Protein AF-A0A2E3ADR4-F1 (afdb_monomer)

Foldseek 3Di:
DDDDDDDDPDPPPDDPVNVVVVVVVVVVVVVVVVVVVVVVVVVVVVVVVVVVVVVVVVVVVVVVVVVVVVVVVVVVVLVVVPVVDDPVVSCCVVVVVPPPPVDDDDDDDDDDDDDDPPLVVCVVPDDPVVNVVVVVVVVVVVVVVCVVVVHDDDDDDD

Mean predicted aligned error: 15.78 Å

pLDDT: mean 83.33, std 11.31, range [48.81, 97.0]

Solvent-accessible surface area (backbone atoms only — not comparable to full-atom values): 9905 Å² total; per-residue (Å²): 137,86,84,89,86,87,85,76,98,59,85,88,76,75,52,76,64,54,54,52,51,51,52,52,50,52,51,53,49,51,52,52,52,50,49,54,51,50,53,53,52,51,55,51,49,51,55,52,50,54,49,52,51,52,52,51,51,53,50,49,55,53,48,54,52,51,52,51,53,51,49,52,52,50,50,58,49,49,60,57,47,55,78,78,42,58,71,72,57,49,55,38,62,76,70,67,74,61,76,76,74,87,67,93,73,94,72,97,78,89,85,86,86,86,82,69,88,62,47,72,64,48,67,76,71,44,58,70,68,59,48,50,51,52,49,51,52,52,53,50,55,54,47,54,54,38,48,73,74,73,48,81,86,89,77,90,85,133

Structure (mmCIF, N/CA/C/O backbone):
data_AF-A0A2E3ADR4-F1
#
_entry.id   AF-A0A2E3ADR4-F1
#
loop_
_atom_site.group_PDB
_atom_site.id
_atom_site.type_symbol
_atom_site.label_atom_id
_atom_site.label_alt_id
_atom_site.label_comp_id
_atom_site.label_asym_id
_atom_site.label_entity_id
_atom_site.label_seq_id
_atom_site.pdbx_PDB_ins_code
_atom_site.Cartn_x
_atom_site.Cartn_y
_atom_site.Cartn_z
_atom_site.occupancy
_atom_site.B_iso_or_equiv
_atom_site.auth_seq_id
_atom_site.auth_comp_id
_atom_site.auth_asym_id
_atom_site.auth_atom_id
_atom_site.pdbx_PDB_model_num
ATOM 1 N N . MET A 1 1 ? 25.719 8.303 -46.647 1.00 51.88 1 MET A N 1
ATOM 2 C CA . MET A 1 1 ? 26.134 7.795 -47.969 1.00 51.88 1 MET A CA 1
ATOM 3 C C . MET A 1 1 ? 27.648 7.757 -47.989 1.00 51.88 1 MET A C 1
ATOM 5 O O . MET A 1 1 ? 28.247 8.765 -47.639 1.00 51.88 1 MET A O 1
ATOM 9 N N . GLY A 1 2 ? 28.244 6.603 -48.284 1.00 65.06 2 GLY A N 1
ATOM 10 C CA . GLY A 1 2 ? 29.689 6.485 -48.495 1.00 65.06 2 GLY A CA 1
ATOM 11 C C . GLY A 1 2 ? 29.992 6.605 -49.985 1.00 65.06 2 GLY A C 1
ATOM 12 O O . GLY A 1 2 ? 29.235 6.074 -50.794 1.00 65.06 2 GLY A O 1
ATOM 13 N N . VAL A 1 3 ? 31.055 7.320 -50.341 1.00 71.69 3 VAL A N 1
ATOM 14 C CA . VAL A 1 3 ? 31.546 7.416 -51.722 1.00 71.69 3 VAL A CA 1
ATOM 15 C C . VAL A 1 3 ? 32.774 6.521 -51.829 1.00 71.69 3 VAL A C 1
ATOM 17 O O . VAL A 1 3 ? 33.668 6.61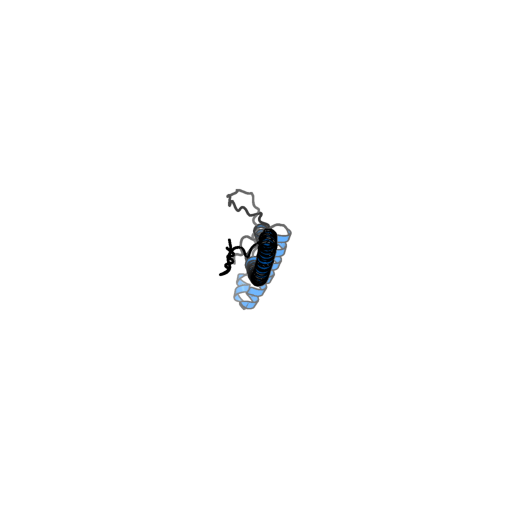2 -50.990 1.00 71.69 3 VAL A O 1
ATOM 20 N N . PHE A 1 4 ? 32.806 5.647 -52.833 1.00 71.31 4 PHE A N 1
ATOM 21 C CA . PHE A 1 4 ? 33.967 4.819 -53.146 1.00 71.31 4 PHE A CA 1
ATOM 22 C C . PHE A 1 4 ? 34.588 5.345 -54.442 1.00 71.31 4 PHE A C 1
ATOM 24 O O . PHE A 1 4 ? 33.929 5.318 -55.481 1.00 71.31 4 PHE A O 1
ATOM 31 N N . SER A 1 5 ? 35.811 5.876 -54.362 1.00 74.31 5 SER A N 1
ATOM 32 C CA . SER A 1 5 ? 36.572 6.365 -55.520 1.00 74.31 5 SER A CA 1
ATOM 33 C C . SER A 1 5 ? 37.678 5.371 -55.855 1.00 74.31 5 SER A C 1
ATOM 35 O O . SER A 1 5 ? 38.359 4.886 -54.952 1.00 74.31 5 SER A O 1
ATOM 37 N N . VAL A 1 6 ? 37.850 5.071 -57.142 1.00 77.94 6 VAL A N 1
ATOM 38 C CA . VAL A 1 6 ? 38.932 4.224 -57.656 1.00 77.94 6 VAL A CA 1
ATOM 39 C C . VAL A 1 6 ? 39.667 5.020 -58.725 1.00 77.94 6 VAL A C 1
ATOM 41 O O . VAL A 1 6 ? 39.049 5.492 -59.676 1.00 77.94 6 VAL A O 1
ATOM 44 N N . GLU A 1 7 ? 40.979 5.170 -58.568 1.00 79.94 7 GLU A N 1
ATOM 45 C CA . GLU A 1 7 ? 41.833 5.956 -59.462 1.00 79.94 7 GLU A CA 1
ATOM 46 C C . GLU A 1 7 ? 42.970 5.087 -60.014 1.00 79.94 7 GLU A C 1
ATOM 48 O O . GLU A 1 7 ? 43.419 4.140 -59.365 1.00 79.94 7 GLU A O 1
ATOM 53 N N . SER A 1 8 ? 43.432 5.390 -61.231 1.00 81.50 8 SER A N 1
ATOM 54 C CA . SER A 1 8 ? 44.577 4.717 -61.849 1.00 81.50 8 SER A CA 1
ATOM 55 C C . SER A 1 8 ? 45.406 5.684 -62.688 1.00 81.50 8 SER A C 1
ATOM 57 O O . SER A 1 8 ? 44.862 6.533 -63.389 1.00 81.50 8 SER A O 1
ATOM 59 N N . GLU A 1 9 ? 46.727 5.514 -62.660 1.00 78.94 9 GLU A N 1
ATOM 60 C CA . GLU A 1 9 ? 47.687 6.324 -63.423 1.00 78.94 9 GLU A CA 1
ATOM 61 C C . GLU A 1 9 ? 47.804 5.898 -64.902 1.00 78.94 9 GLU A C 1
ATOM 63 O O . GLU A 1 9 ? 48.505 6.538 -65.687 1.00 78.94 9 GLU A O 1
ATOM 68 N N . LYS A 1 10 ? 47.131 4.811 -65.310 1.00 76.38 10 LYS A N 1
ATOM 69 C CA . LYS A 1 10 ? 47.179 4.263 -66.676 1.00 76.38 10 LYS A CA 1
ATOM 70 C C . LYS A 1 10 ? 45.921 4.616 -67.476 1.00 76.38 10 LYS A C 1
ATOM 72 O O . LYS A 1 10 ? 44.799 4.442 -67.009 1.00 76.38 10 LYS A O 1
ATOM 77 N N . VAL A 1 11 ? 46.114 5.056 -68.721 1.00 66.25 11 VAL A N 1
ATOM 78 C CA . VAL A 1 11 ? 45.024 5.424 -69.641 1.00 66.25 11 VAL A CA 1
ATOM 79 C C . VAL A 1 11 ? 44.276 4.171 -70.123 1.00 66.25 11 VAL A C 1
ATOM 81 O O . VAL A 1 11 ? 44.905 3.212 -70.564 1.00 66.25 11 VAL A O 1
ATOM 84 N N . ASN A 1 12 ? 42.937 4.216 -70.086 1.00 74.75 12 ASN A N 1
ATOM 85 C CA . ASN A 1 12 ? 42.019 3.185 -70.601 1.00 74.75 12 ASN A CA 1
ATOM 86 C C . ASN A 1 12 ? 42.112 1.809 -69.904 1.00 74.75 12 ASN A C 1
ATOM 88 O O . ASN A 1 12 ? 42.000 0.775 -70.556 1.00 74.75 12 ASN A O 1
ATOM 92 N N . ILE A 1 13 ? 42.355 1.798 -68.588 1.00 80.81 13 ILE A N 1
ATOM 93 C CA . ILE A 1 13 ? 42.542 0.556 -67.819 1.00 80.81 13 ILE A CA 1
ATOM 94 C C . ILE A 1 13 ? 41.245 -0.090 -67.312 1.00 80.81 13 ILE A C 1
ATOM 96 O O . ILE A 1 13 ? 41.275 -1.265 -66.972 1.00 80.81 13 ILE A O 1
ATOM 100 N N . PHE A 1 14 ? 40.140 0.657 -67.248 1.00 83.12 14 PHE A N 1
ATOM 101 C CA . PHE A 1 14 ? 38.853 0.152 -66.765 1.00 83.12 14 PHE A CA 1
ATOM 102 C C . PHE A 1 14 ? 37.933 -0.171 -67.935 1.00 83.12 14 PHE A C 1
ATOM 104 O O . PHE A 1 14 ? 37.709 0.681 -68.801 1.00 83.12 14 PHE A O 1
ATOM 111 N N . ASP A 1 15 ? 37.366 -1.371 -67.934 1.00 85.31 15 ASP A N 1
ATOM 112 C CA . ASP A 1 15 ? 36.345 -1.778 -68.891 1.00 85.31 15 ASP A CA 1
ATOM 113 C C . ASP A 1 15 ? 34.936 -1.837 -68.256 1.00 85.31 15 ASP A C 1
ATOM 115 O O . ASP A 1 15 ? 34.718 -1.514 -67.085 1.00 85.31 15 ASP A O 1
ATOM 119 N N . LYS A 1 16 ? 33.928 -2.232 -69.046 1.00 83.62 16 LYS A N 1
ATOM 120 C CA . LYS A 1 16 ? 32.544 -2.377 -68.550 1.00 83.62 16 LYS A CA 1
ATOM 121 C C . LYS A 1 16 ? 32.387 -3.495 -67.510 1.00 83.62 16 LYS A C 1
ATOM 123 O O . LYS A 1 16 ? 31.429 -3.471 -66.736 1.00 83.62 16 LYS A O 1
ATOM 128 N N . SER A 1 17 ? 33.277 -4.482 -67.514 1.00 85.50 17 SER A N 1
ATOM 129 C CA . SER A 1 17 ? 33.299 -5.592 -66.561 1.00 85.50 17 SER A CA 1
ATOM 130 C C . SER A 1 17 ? 33.780 -5.104 -65.194 1.00 85.50 17 SER A C 1
ATOM 132 O O . SER A 1 17 ? 33.162 -5.438 -64.183 1.00 85.50 17 SER A O 1
ATOM 134 N N . ASP A 1 18 ? 34.802 -4.246 -65.161 1.00 85.25 18 ASP A N 1
ATOM 135 C CA . ASP A 1 18 ? 35.300 -3.613 -63.935 1.00 85.25 18 ASP A CA 1
ATOM 136 C C . ASP A 1 18 ? 34.228 -2.728 -63.280 1.00 85.25 18 ASP A C 1
ATOM 138 O O . ASP A 1 18 ? 34.000 -2.806 -62.070 1.00 85.25 18 ASP A O 1
ATOM 142 N N . GLU A 1 19 ? 33.490 -1.941 -64.075 1.00 83.31 19 GLU A N 1
ATOM 143 C CA . GLU A 1 19 ? 32.368 -1.127 -63.583 1.00 83.31 19 GLU A CA 1
ATOM 144 C C . GLU A 1 19 ? 31.265 -1.996 -62.949 1.00 83.31 19 GLU A C 1
ATOM 146 O O . GLU A 1 19 ? 30.721 -1.660 -61.889 1.00 83.31 19 GLU A O 1
ATOM 151 N N . LEU A 1 20 ? 30.940 -3.132 -63.578 1.00 85.81 20 LEU A N 1
ATOM 152 C CA . LEU A 1 20 ? 29.951 -4.080 -63.068 1.00 85.81 20 LEU A CA 1
ATOM 153 C C . LEU A 1 20 ? 30.404 -4.699 -61.737 1.00 85.81 20 LEU A C 1
ATOM 155 O O . LEU A 1 20 ? 29.611 -4.762 -60.795 1.00 85.81 20 LEU A O 1
ATOM 159 N N . ILE A 1 21 ? 31.671 -5.108 -61.633 1.00 86.38 21 ILE A N 1
ATOM 160 C CA . ILE A 1 21 ? 32.245 -5.678 -60.406 1.00 86.38 21 ILE A CA 1
ATOM 161 C C . ILE A 1 21 ? 32.229 -4.647 -59.273 1.00 86.38 21 ILE A C 1
ATOM 163 O O . ILE A 1 21 ? 31.778 -4.963 -58.170 1.00 86.38 21 ILE A O 1
ATOM 167 N N . ILE A 1 22 ? 32.640 -3.402 -59.538 1.00 85.12 22 ILE A N 1
ATOM 168 C CA . ILE A 1 22 ? 32.645 -2.326 -58.535 1.00 85.12 22 ILE A CA 1
ATOM 169 C C . ILE A 1 22 ? 31.222 -2.030 -58.047 1.00 85.12 22 ILE A C 1
ATOM 171 O O . ILE A 1 22 ? 31.008 -1.898 -56.843 1.00 85.12 22 ILE A O 1
ATOM 175 N N . LYS A 1 23 ? 30.225 -1.986 -58.940 1.00 83.81 23 LYS A N 1
ATOM 176 C CA . LYS A 1 23 ? 28.813 -1.802 -58.557 1.00 83.81 23 LYS A CA 1
ATOM 177 C C . LYS A 1 23 ? 28.289 -2.944 -57.686 1.00 83.81 23 LYS A C 1
ATOM 179 O O . LYS A 1 23 ? 27.599 -2.685 -56.699 1.00 83.81 23 LYS A O 1
ATOM 184 N N . ILE A 1 24 ? 28.617 -4.193 -58.022 1.00 89.38 24 ILE A N 1
ATOM 185 C CA . ILE A 1 24 ? 28.220 -5.367 -57.231 1.00 89.38 24 ILE A CA 1
ATOM 186 C C . ILE A 1 24 ? 28.871 -5.319 -55.845 1.00 89.38 24 ILE A C 1
ATOM 188 O O . ILE A 1 24 ? 28.169 -5.470 -54.845 1.00 89.38 24 ILE A O 1
ATOM 192 N N . LEU A 1 25 ? 30.179 -5.058 -55.772 1.00 87.50 25 LEU A N 1
ATOM 193 C CA . LEU A 1 25 ? 30.916 -4.947 -54.512 1.00 87.50 25 LEU A CA 1
ATOM 194 C C . LEU A 1 25 ? 30.405 -3.791 -53.654 1.00 87.50 25 LEU A C 1
ATOM 196 O O . LEU A 1 25 ? 30.189 -3.979 -52.459 1.00 87.50 25 LEU A O 1
ATOM 200 N N . ALA A 1 26 ? 30.150 -2.622 -54.243 1.00 87.62 26 ALA A N 1
ATOM 201 C CA . ALA A 1 26 ? 29.578 -1.483 -53.534 1.00 87.62 26 ALA A CA 1
ATOM 202 C C . ALA A 1 26 ? 28.206 -1.828 -52.935 1.00 87.62 26 ALA A C 1
ATOM 204 O O . ALA A 1 26 ? 27.959 -1.541 -51.765 1.00 87.62 26 ALA A O 1
ATOM 205 N N . ASN A 1 27 ? 27.339 -2.504 -53.698 1.00 88.50 27 ASN A N 1
ATOM 206 C CA . ASN A 1 27 ? 26.024 -2.930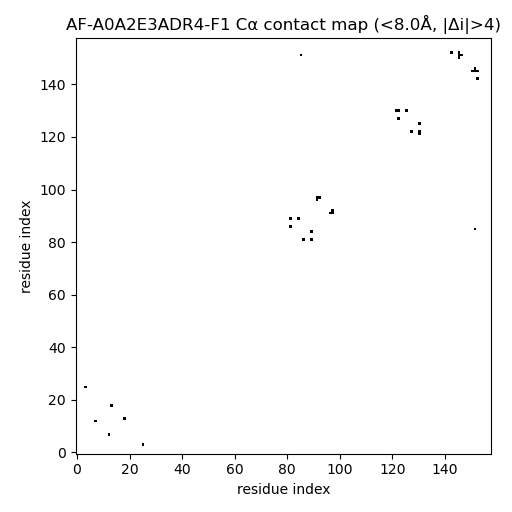 -53.220 1.00 88.50 27 ASN A CA 1
ATOM 207 C C . ASN A 1 27 ? 26.131 -3.992 -52.107 1.00 88.50 27 ASN A C 1
ATOM 209 O O . ASN A 1 27 ? 25.524 -3.847 -51.047 1.00 88.50 27 ASN A O 1
ATOM 213 N N . GLN A 1 28 ? 26.958 -5.028 -52.290 1.00 91.69 28 GLN A N 1
ATOM 214 C CA . GLN A 1 28 ? 27.187 -6.037 -51.249 1.00 91.69 28 GLN A CA 1
ATOM 215 C C . GLN A 1 28 ? 27.767 -5.425 -49.971 1.00 91.69 28 GLN A C 1
ATOM 217 O O . GLN A 1 28 ? 27.316 -5.753 -48.875 1.00 91.69 28 GLN A O 1
ATOM 222 N N . THR A 1 29 ? 28.712 -4.494 -50.104 1.00 89.94 29 THR A N 1
ATOM 223 C CA . THR A 1 29 ? 29.328 -3.801 -48.968 1.00 89.94 29 THR A CA 1
ATOM 224 C C . THR A 1 29 ? 28.321 -2.908 -48.253 1.00 89.94 29 THR A C 1
ATOM 226 O O . THR A 1 29 ? 28.279 -2.900 -47.025 1.00 89.94 29 THR A O 1
ATOM 229 N N . ALA A 1 30 ? 27.465 -2.196 -48.992 1.00 89.81 30 ALA A N 1
ATOM 230 C CA . ALA A 1 30 ? 26.393 -1.393 -48.413 1.00 89.81 30 ALA A CA 1
ATOM 231 C C . ALA A 1 30 ? 25.418 -2.254 -47.595 1.00 89.81 30 ALA A C 1
ATOM 233 O O . ALA A 1 30 ? 25.118 -1.910 -46.451 1.00 89.81 30 ALA A O 1
ATOM 234 N N . ASN A 1 31 ? 24.994 -3.401 -48.134 1.00 92.25 31 ASN A N 1
ATOM 235 C CA . ASN A 1 31 ? 24.113 -4.336 -47.430 1.00 92.25 31 ASN A CA 1
ATOM 236 C C . ASN A 1 31 ? 24.791 -4.938 -46.191 1.00 92.25 31 ASN A C 1
ATOM 238 O O . ASN A 1 31 ? 24.195 -4.969 -45.116 1.00 92.25 31 ASN A O 1
ATOM 242 N N . ALA A 1 32 ? 26.049 -5.373 -46.306 1.00 92.69 32 ALA A N 1
ATOM 243 C CA . ALA A 1 32 ? 26.809 -5.910 -45.179 1.00 92.69 32 ALA A CA 1
ATOM 244 C C . ALA A 1 32 ? 26.994 -4.869 -44.063 1.00 92.69 32 ALA A C 1
ATOM 246 O O . ALA A 1 32 ? 26.799 -5.182 -42.888 1.00 92.69 32 ALA A O 1
ATOM 247 N N . LEU A 1 33 ? 27.304 -3.618 -44.420 1.00 91.62 33 LEU A N 1
ATOM 248 C CA . LEU A 1 33 ? 27.454 -2.520 -43.466 1.00 91.62 33 LEU A CA 1
ATOM 249 C C . LEU A 1 33 ? 26.123 -2.170 -42.788 1.00 91.62 33 LEU A C 1
ATOM 251 O O . LEU A 1 33 ? 26.087 -1.944 -41.577 1.00 91.62 33 LEU A O 1
ATOM 255 N N . GLN A 1 34 ? 25.024 -2.149 -43.546 1.00 92.81 34 GLN A N 1
ATOM 256 C CA . GLN A 1 34 ? 23.685 -1.943 -42.999 1.00 92.81 34 GLN A CA 1
ATOM 257 C C . GLN A 1 34 ? 23.308 -3.057 -42.019 1.00 92.81 34 GLN A C 1
ATOM 259 O O . GLN A 1 34 ? 22.844 -2.759 -40.919 1.00 92.81 34 GLN A O 1
ATOM 264 N N . ASN A 1 35 ? 23.565 -4.317 -42.374 1.00 94.94 35 ASN A N 1
ATOM 265 C CA . ASN A 1 35 ? 23.316 -5.455 -41.496 1.00 94.94 35 ASN A CA 1
ATOM 266 C C . ASN A 1 35 ? 24.153 -5.360 -40.217 1.00 94.94 35 ASN A C 1
ATOM 268 O O . ASN A 1 35 ? 23.604 -5.481 -39.127 1.00 94.94 35 ASN A O 1
ATOM 272 N N . ALA A 1 36 ? 25.451 -5.065 -40.319 1.00 94.69 36 ALA A N 1
ATOM 273 C CA . ALA A 1 36 ? 26.313 -4.878 -39.152 1.00 94.69 36 ALA A CA 1
ATOM 274 C C . ALA A 1 36 ? 25.787 -3.774 -38.218 1.00 94.69 36 ALA A C 1
ATOM 276 O O . ALA A 1 36 ? 25.744 -3.958 -37.002 1.00 94.69 36 ALA A O 1
ATOM 27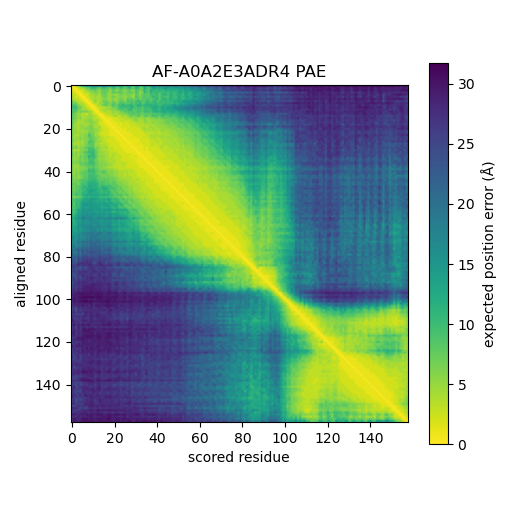7 N N . LYS A 1 37 ? 25.322 -2.652 -38.782 1.00 95.06 37 LYS A N 1
ATOM 278 C CA . LYS A 1 37 ? 24.734 -1.557 -38.003 1.00 95.06 37 LYS A CA 1
ATOM 279 C C . LYS A 1 37 ? 23.411 -1.950 -37.341 1.00 95.06 37 LYS A C 1
ATOM 281 O O . LYS A 1 37 ? 23.179 -1.571 -36.196 1.00 95.06 37 LYS A O 1
ATOM 286 N N . LEU A 1 38 ? 22.563 -2.713 -38.033 1.00 96.62 38 LEU A N 1
ATOM 287 C CA . LEU A 1 38 ? 21.331 -3.262 -37.460 1.00 96.62 38 LEU A CA 1
ATOM 288 C C . LEU A 1 38 ? 21.637 -4.192 -36.281 1.00 96.62 38 LEU A C 1
ATOM 290 O O . LEU A 1 38 ? 21.042 -4.029 -35.222 1.00 96.62 38 LEU A O 1
ATOM 294 N N . TYR A 1 39 ? 22.612 -5.095 -36.423 1.00 96.44 39 TYR A N 1
ATOM 295 C CA . TYR A 1 39 ? 23.041 -5.970 -35.328 1.00 96.44 39 TYR A CA 1
ATOM 296 C C . TYR A 1 39 ? 23.572 -5.184 -34.125 1.00 96.44 39 TYR A C 1
ATOM 298 O O . TYR A 1 39 ? 23.248 -5.518 -32.989 1.00 96.44 39 TYR A O 1
ATOM 306 N N . GLN A 1 40 ? 24.357 -4.127 -34.350 1.00 95.19 40 GLN A N 1
ATOM 307 C CA . GLN A 1 40 ? 24.845 -3.271 -33.264 1.00 95.19 40 GLN A CA 1
ATOM 308 C C . GLN A 1 40 ? 23.705 -2.568 -32.523 1.00 95.19 40 GLN A C 1
ATOM 310 O O . GLN A 1 40 ? 23.708 -2.540 -31.294 1.00 95.19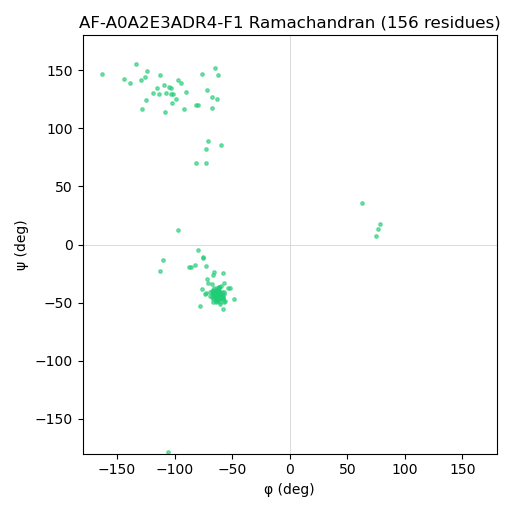 40 GLN A O 1
ATOM 315 N N . LEU A 1 41 ? 22.731 -2.025 -33.256 1.00 96.50 41 LEU A N 1
ATOM 316 C CA . LEU A 1 41 ? 21.574 -1.364 -32.655 1.00 96.50 41 LEU A CA 1
ATOM 317 C C . LEU A 1 41 ? 20.725 -2.347 -31.840 1.00 96.50 41 LEU A C 1
ATOM 319 O O . LEU A 1 41 ? 20.260 -2.003 -30.758 1.00 96.50 41 LEU A O 1
ATOM 323 N N . GLU A 1 42 ? 20.548 -3.569 -32.338 1.00 96.00 42 GLU A N 1
ATOM 324 C CA . GLU A 1 42 ? 19.809 -4.611 -31.626 1.00 96.00 42 GLU A CA 1
ATOM 325 C C . GLU A 1 42 ? 20.502 -4.999 -30.313 1.00 96.00 42 GLU A C 1
ATOM 327 O O . GLU A 1 42 ? 19.859 -5.083 -29.270 1.00 96.00 42 GLU A O 1
ATOM 332 N N . GLN A 1 43 ? 21.830 -5.146 -30.330 1.00 95.38 43 GLN A N 1
ATOM 333 C CA . GLN A 1 43 ? 22.618 -5.404 -29.119 1.00 95.38 43 GLN A CA 1
ATOM 334 C C . GLN A 1 43 ? 22.512 -4.259 -28.104 1.00 95.38 43 GLN A C 1
ATOM 336 O O . GLN A 1 43 ? 22.396 -4.507 -26.906 1.00 95.38 43 GLN A O 1
ATOM 341 N N . GLN A 1 44 ? 22.508 -3.005 -28.567 1.00 96.50 44 GLN A N 1
ATOM 342 C CA . GLN A 1 44 ? 22.292 -1.848 -27.694 1.00 96.50 44 GLN A CA 1
ATOM 343 C C . GLN A 1 44 ? 20.895 -1.861 -27.070 1.00 96.50 44 GLN A C 1
ATOM 345 O O . GLN A 1 44 ? 20.767 -1.672 -25.863 1.00 96.50 44 GLN A O 1
ATOM 350 N N . ARG A 1 45 ? 19.855 -2.143 -27.863 1.00 96.94 45 ARG A N 1
ATOM 351 C CA . ARG A 1 45 ? 18.479 -2.245 -27.359 1.00 96.94 45 ARG A CA 1
ATOM 352 C C . ARG A 1 45 ? 18.310 -3.352 -26.333 1.00 96.94 45 ARG A C 1
ATOM 354 O O . ARG A 1 45 ? 17.635 -3.128 -25.336 1.00 96.94 45 ARG A O 1
ATOM 361 N N . LEU A 1 46 ? 18.925 -4.514 -26.548 1.00 96.50 46 LEU A N 1
ATOM 362 C CA . LEU A 1 46 ? 18.904 -5.602 -25.568 1.00 96.50 46 LEU A CA 1
ATOM 363 C C . LEU A 1 46 ? 19.533 -5.163 -24.241 1.00 96.50 46 LEU A C 1
ATOM 365 O O . LEU A 1 46 ? 18.941 -5.371 -23.189 1.00 96.50 46 LEU A O 1
ATOM 369 N N . GLN A 1 47 ? 20.670 -4.464 -24.285 1.00 96.62 47 GLN A N 1
ATOM 370 C CA . GLN A 1 47 ? 21.302 -3.930 -23.074 1.00 96.62 47 GLN A CA 1
ATOM 371 C C . GLN A 1 47 ? 20.445 -2.879 -22.358 1.00 96.62 47 GLN A C 1
ATOM 373 O O . GLN A 1 47 ? 20.420 -2.842 -21.128 1.00 96.62 47 GLN A O 1
ATOM 378 N N . GLU A 1 48 ? 19.769 -1.999 -23.098 1.00 96.75 48 GLU A N 1
ATOM 379 C CA . GLU A 1 48 ? 18.833 -1.031 -22.515 1.00 96.75 48 GLU A CA 1
ATOM 380 C C . GLU A 1 48 ? 17.627 -1.728 -21.880 1.00 96.75 48 GLU A C 1
ATOM 382 O O . GLU A 1 48 ? 17.223 -1.365 -20.775 1.00 96.75 48 GLU A O 1
ATOM 387 N N . LEU A 1 49 ? 17.088 -2.753 -22.544 1.00 96.56 49 LEU A N 1
ATOM 388 C CA . LEU A 1 49 ? 15.954 -3.526 -22.054 1.00 96.56 49 LEU A CA 1
ATOM 389 C C . LEU A 1 49 ? 16.308 -4.285 -20.769 1.00 96.56 49 LEU A C 1
ATOM 391 O O . LEU A 1 49 ? 15.548 -4.237 -19.803 1.00 96.56 49 LEU A O 1
ATOM 395 N N . ASP A 1 50 ? 17.484 -4.911 -20.718 1.00 96.88 50 ASP A N 1
ATOM 396 C CA . ASP A 1 50 ? 17.973 -5.609 -19.526 1.00 96.88 50 ASP A CA 1
ATOM 397 C C . ASP A 1 50 ? 18.138 -4.653 -18.337 1.00 96.88 50 ASP A C 1
ATOM 399 O O . ASP A 1 50 ? 17.730 -4.968 -17.215 1.00 96.88 50 ASP A O 1
ATOM 403 N N . LYS A 1 51 ? 18.679 -3.451 -18.576 1.00 97.00 51 LYS A N 1
ATOM 404 C CA . LYS A 1 51 ? 18.790 -2.411 -17.541 1.00 97.00 51 LYS A CA 1
ATOM 405 C C . LYS A 1 51 ? 17.422 -1.958 -17.043 1.00 97.00 51 LYS A C 1
ATOM 407 O O . LYS A 1 51 ? 17.208 -1.911 -15.835 1.00 97.00 51 LYS A O 1
ATOM 412 N N . ALA A 1 52 ? 16.491 -1.680 -17.955 1.00 96.19 52 ALA A N 1
ATOM 413 C CA . ALA A 1 52 ? 15.140 -1.265 -17.597 1.00 96.19 52 ALA A CA 1
ATOM 414 C C . ALA A 1 52 ? 14.409 -2.344 -16.780 1.00 96.19 52 ALA A C 1
ATOM 416 O O . ALA A 1 52 ? 13.729 -2.029 -15.806 1.00 96.19 52 ALA A O 1
ATOM 417 N N . HIS A 1 53 ? 14.577 -3.624 -17.127 1.00 95.19 53 HIS A N 1
ATOM 418 C CA . HIS A 1 53 ? 14.009 -4.727 -16.352 1.00 95.19 53 HIS A CA 1
ATOM 419 C C . HIS A 1 53 ? 14.605 -4.833 -14.947 1.00 95.19 53 HIS A C 1
ATOM 421 O O . HIS A 1 53 ? 13.854 -5.049 -13.995 1.00 95.19 53 HIS A O 1
ATOM 427 N N . ALA A 1 54 ? 15.919 -4.656 -14.799 1.00 96.19 54 ALA A N 1
ATOM 428 C CA . ALA A 1 54 ? 16.567 -4.659 -13.491 1.00 96.19 54 ALA A CA 1
ATOM 429 C C . ALA A 1 54 ? 16.075 -3.499 -12.604 1.00 96.19 54 ALA A C 1
ATOM 431 O O . ALA A 1 54 ? 15.746 -3.715 -11.439 1.00 96.19 54 ALA A O 1
ATOM 432 N N . GLU A 1 55 ? 15.957 -2.292 -13.164 1.00 96.38 55 GLU A N 1
ATOM 433 C CA . GLU A 1 55 ? 15.425 -1.121 -12.453 1.00 96.38 55 GLU A CA 1
ATOM 434 C C . GLU A 1 55 ? 13.959 -1.309 -12.044 1.00 96.38 55 GLU A C 1
ATOM 436 O O . GLU A 1 55 ? 13.584 -1.009 -10.911 1.00 96.38 55 GLU A O 1
ATOM 441 N N . LEU A 1 56 ? 13.123 -1.848 -12.938 1.00 96.31 56 LEU A N 1
ATOM 442 C CA . LEU A 1 56 ? 11.725 -2.153 -12.630 1.00 96.31 56 LEU A CA 1
ATOM 443 C C . LEU A 1 56 ? 11.593 -3.205 -11.524 1.00 96.31 56 LEU A C 1
ATOM 445 O O . LEU A 1 56 ? 10.716 -3.081 -10.671 1.00 96.31 56 LEU A O 1
ATOM 449 N N . ALA A 1 57 ? 12.453 -4.225 -11.518 1.00 96.06 57 ALA A N 1
ATOM 450 C CA . ALA A 1 57 ? 12.454 -5.247 -10.475 1.00 96.06 57 ALA A CA 1
ATOM 451 C C . ALA A 1 57 ? 12.822 -4.661 -9.102 1.00 96.06 57 ALA A C 1
ATOM 453 O O . ALA A 1 57 ? 12.158 -4.963 -8.105 1.00 96.06 57 ALA A O 1
ATOM 454 N N . ASP A 1 58 ? 13.827 -3.784 -9.048 1.00 96.38 58 ASP A N 1
ATOM 455 C CA . ASP A 1 58 ? 14.205 -3.088 -7.815 1.00 96.38 58 ASP A CA 1
ATOM 456 C C . ASP A 1 58 ? 13.088 -2.151 -7.330 1.00 96.38 58 ASP A C 1
ATOM 458 O O . ASP A 1 58 ? 12.702 -2.172 -6.157 1.00 96.38 58 ASP A O 1
ATOM 462 N N . LEU A 1 59 ? 12.485 -1.383 -8.245 1.00 95.50 59 LEU A N 1
ATOM 463 C CA . LEU A 1 59 ? 11.376 -0.491 -7.919 1.00 95.50 59 LEU A CA 1
ATOM 464 C C . LEU A 1 59 ? 10.168 -1.261 -7.377 1.00 95.50 59 LEU A C 1
ATOM 466 O O . LEU A 1 59 ? 9.597 -0.851 -6.367 1.00 95.50 59 LEU A O 1
ATOM 470 N N . ASN A 1 60 ? 9.799 -2.377 -8.008 1.00 95.69 60 ASN A N 1
ATOM 471 C CA . ASN A 1 60 ? 8.702 -3.222 -7.541 1.00 95.69 60 ASN A CA 1
ATOM 472 C C . ASN A 1 60 ? 8.987 -3.781 -6.147 1.00 95.69 60 ASN A C 1
ATOM 474 O O . ASN A 1 60 ? 8.138 -3.656 -5.271 1.00 95.69 60 ASN A O 1
ATOM 478 N N . THR A 1 61 ? 10.195 -4.292 -5.906 1.00 96.38 61 THR A N 1
ATOM 479 C CA . THR A 1 61 ? 10.591 -4.820 -4.589 1.00 96.38 61 THR A CA 1
ATOM 480 C C . THR A 1 61 ? 10.483 -3.742 -3.501 1.00 96.38 61 THR A C 1
ATOM 482 O O . THR A 1 61 ? 9.956 -3.974 -2.410 1.00 96.38 61 THR A O 1
ATOM 485 N N . ASN A 1 62 ? 10.932 -2.520 -3.800 1.00 96.12 62 ASN A N 1
ATOM 486 C CA . ASN A 1 62 ? 10.837 -1.387 -2.881 1.00 96.12 62 ASN A CA 1
ATOM 487 C C . ASN A 1 62 ? 9.387 -0.935 -2.645 1.00 96.12 62 ASN A C 1
ATOM 489 O O . ASN A 1 62 ? 9.019 -0.593 -1.517 1.00 96.12 62 ASN A O 1
ATOM 493 N N . LEU A 1 63 ? 8.558 -0.923 -3.692 1.00 95.44 63 LEU A N 1
ATOM 494 C CA . LEU A 1 63 ? 7.138 -0.593 -3.590 1.00 95.44 63 LEU A CA 1
ATOM 495 C C . LEU A 1 63 ? 6.378 -1.632 -2.769 1.00 95.44 63 LEU A C 1
ATOM 497 O O . LEU A 1 63 ? 5.622 -1.241 -1.884 1.00 95.44 63 LEU A O 1
ATOM 501 N N . GLU A 1 64 ? 6.609 -2.922 -3.007 1.00 95.00 64 GLU A N 1
ATOM 502 C CA . GLU A 1 64 ? 6.008 -4.019 -2.243 1.00 95.00 64 GLU A CA 1
ATOM 503 C C . GLU A 1 64 ? 6.316 -3.877 -0.754 1.00 95.00 64 GLU A C 1
ATOM 505 O O . GLU A 1 64 ? 5.398 -3.851 0.068 1.00 95.00 64 GLU A O 1
ATOM 510 N N . LYS A 1 65 ? 7.588 -3.646 -0.409 1.00 95.69 65 LYS A N 1
ATOM 511 C CA . LYS A 1 65 ? 8.000 -3.405 0.977 1.00 95.69 65 LYS A CA 1
ATOM 512 C C . LYS A 1 65 ? 7.299 -2.190 1.588 1.00 95.69 65 LYS A C 1
ATOM 514 O O . LYS A 1 65 ? 6.799 -2.246 2.708 1.00 95.69 65 LYS A O 1
ATOM 519 N N . LYS A 1 66 ? 7.222 -1.081 0.848 1.00 94.69 66 LYS A N 1
ATOM 520 C CA . LYS A 1 66 ? 6.580 0.150 1.330 1.00 94.69 66 LYS A CA 1
ATOM 521 C C . LYS A 1 66 ? 5.074 -0.023 1.532 1.00 94.69 66 LYS A C 1
ATOM 523 O O . LYS A 1 66 ? 4.520 0.540 2.476 1.00 94.69 66 LYS A O 1
ATOM 528 N N . VAL A 1 67 ? 4.411 -0.777 0.657 1.00 96.19 67 VAL A N 1
ATOM 529 C CA . VAL A 1 67 ? 2.990 -1.123 0.791 1.00 96.19 67 VAL A CA 1
ATOM 530 C C . VAL A 1 67 ? 2.776 -2.017 2.008 1.00 96.19 67 VAL A C 1
ATOM 532 O O . VAL A 1 67 ? 1.849 -1.769 2.779 1.00 96.19 67 VAL A O 1
ATOM 535 N N . GLU A 1 68 ? 3.643 -3.003 2.229 1.00 95.25 68 GLU A N 1
ATOM 536 C CA . GLU A 1 68 ? 3.579 -3.877 3.399 1.00 95.25 68 GLU A 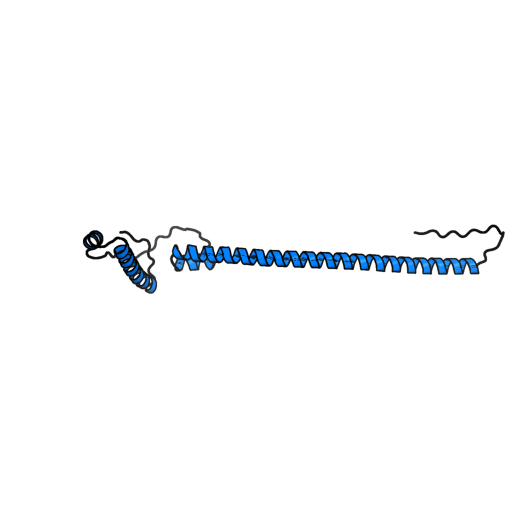CA 1
ATOM 537 C C . GLU A 1 68 ? 3.718 -3.083 4.707 1.00 95.25 68 GLU A C 1
ATOM 539 O O . GLU A 1 68 ? 2.866 -3.198 5.592 1.00 95.25 68 GLU A O 1
ATOM 544 N N . ASP A 1 69 ? 4.733 -2.222 4.808 1.00 94.81 69 ASP A N 1
ATOM 545 C CA . ASP A 1 69 ? 4.973 -1.391 5.991 1.00 94.81 69 ASP A CA 1
ATOM 546 C C . ASP A 1 69 ? 3.788 -0.454 6.269 1.00 94.81 69 ASP A C 1
ATOM 548 O O . ASP A 1 69 ? 3.280 -0.395 7.391 1.00 94.81 69 ASP A O 1
ATOM 552 N N . ARG A 1 70 ? 3.265 0.221 5.234 1.00 92.19 70 ARG A N 1
ATOM 553 C CA . ARG A 1 70 ? 2.076 1.081 5.361 1.00 92.19 70 ARG A CA 1
ATOM 554 C C . ARG A 1 70 ? 0.829 0.315 5.779 1.00 92.19 70 ARG A C 1
ATOM 556 O O . ARG A 1 70 ? 0.041 0.821 6.574 1.00 92.19 70 ARG A O 1
ATOM 563 N N . THR A 1 71 ? 0.641 -0.890 5.256 1.00 91.62 71 THR A N 1
ATOM 564 C CA . THR A 1 71 ? -0.505 -1.729 5.618 1.00 91.62 71 THR A CA 1
ATOM 565 C C . THR A 1 71 ? -0.417 -2.137 7.085 1.00 91.62 71 THR A C 1
ATOM 567 O O . THR A 1 71 ? -1.402 -2.013 7.811 1.00 91.62 71 THR A O 1
ATOM 570 N N . LYS A 1 72 ? 0.773 -2.527 7.561 1.00 92.25 72 LYS A N 1
ATOM 571 C CA . LYS A 1 72 ? 1.012 -2.822 8.982 1.00 92.25 72 LYS A CA 1
ATOM 572 C C . LYS A 1 72 ? 0.738 -1.608 9.872 1.00 92.25 72 LYS A C 1
ATOM 574 O O . LYS A 1 72 ? 0.068 -1.753 10.892 1.00 92.25 72 LYS A O 1
ATOM 579 N N . GLU A 1 73 ? 1.199 -0.417 9.482 1.00 91.88 73 GLU A N 1
ATOM 580 C CA . GLU A 1 73 ? 0.916 0.832 10.207 1.00 91.88 73 GLU A CA 1
ATOM 581 C C . GLU A 1 73 ? -0.592 1.102 10.318 1.00 91.88 73 GLU A C 1
ATOM 583 O O . GLU A 1 73 ? -1.086 1.411 11.405 1.00 91.88 73 GLU A O 1
ATOM 588 N N . LEU A 1 74 ? -1.333 0.961 9.213 1.00 87.38 74 LEU A N 1
ATOM 589 C CA . LEU A 1 74 ? -2.778 1.193 9.180 1.00 87.38 74 LEU A CA 1
ATOM 590 C C . LEU A 1 74 ? -3.553 0.179 10.022 1.00 87.38 74 LEU A C 1
ATOM 592 O O . LEU A 1 74 ? -4.466 0.574 10.745 1.00 87.38 74 LEU A O 1
ATOM 596 N N . VAL A 1 75 ? -3.182 -1.102 9.970 1.00 85.94 75 VAL A N 1
ATOM 597 C CA . VAL A 1 75 ? -3.801 -2.144 10.801 1.00 85.94 75 VAL A CA 1
ATOM 598 C C . VAL A 1 75 ? -3.539 -1.867 12.280 1.00 85.94 75 VAL A C 1
ATOM 600 O O . VAL A 1 75 ? -4.482 -1.815 13.064 1.00 85.94 75 VAL A O 1
ATOM 603 N N . ALA A 1 76 ? -2.292 -1.579 12.661 1.00 86.19 76 ALA A N 1
ATOM 604 C CA . ALA A 1 76 ? -1.951 -1.263 14.047 1.00 86.19 76 ALA A CA 1
ATOM 605 C C . ALA A 1 76 ? -2.674 -0.003 14.560 1.00 86.19 76 ALA A C 1
ATOM 607 O O . ALA A 1 76 ? -3.068 0.069 15.728 1.00 86.19 76 ALA A O 1
ATOM 608 N N . LEU A 1 77 ? -2.857 1.006 13.702 1.00 84.50 77 LEU A N 1
ATOM 609 C CA . LEU A 1 77 ? -3.648 2.188 14.035 1.00 84.50 77 LEU A CA 1
ATOM 610 C C . LEU A 1 77 ? -5.132 1.834 14.191 1.00 84.50 77 LEU A C 1
ATOM 612 O O . LEU A 1 77 ? -5.751 2.248 15.169 1.00 84.50 77 LEU A O 1
ATOM 616 N N . SER A 1 78 ? -5.683 1.040 13.273 1.00 80.56 78 SER A N 1
ATOM 617 C CA . SER A 1 78 ? -7.068 0.568 13.319 1.00 80.56 78 SER A CA 1
ATOM 618 C C . SER A 1 78 ? -7.365 -0.208 14.608 1.00 80.56 78 SER A C 1
ATOM 620 O O . SER A 1 78 ? -8.331 0.108 15.300 1.00 80.56 78 SER A O 1
ATOM 622 N N . GLU A 1 79 ? -6.490 -1.131 15.014 1.00 81.88 79 GLU A N 1
ATOM 623 C CA . GLU A 1 79 ? -6.619 -1.881 16.272 1.00 81.88 79 GLU A CA 1
ATOM 624 C C . GLU A 1 79 ? -6.588 -0.977 17.511 1.00 81.88 79 GLU A C 1
ATOM 626 O O . GLU A 1 79 ? -7.316 -1.205 18.480 1.00 81.88 79 GLU A O 1
ATOM 631 N N . LYS A 1 80 ? -5.757 0.074 17.503 1.00 80.44 80 LYS A N 1
ATOM 632 C CA . LYS A 1 80 ? -5.743 1.064 18.590 1.00 80.44 80 LYS A CA 1
ATOM 633 C C . LYS A 1 80 ? -7.040 1.863 18.631 1.00 80.44 80 LYS A C 1
ATOM 635 O O . LYS A 1 80 ? -7.568 2.072 19.717 1.00 80.44 80 LYS A O 1
ATOM 640 N N . LEU A 1 81 ? -7.557 2.288 17.478 1.00 75.88 81 LEU A N 1
ATOM 641 C CA . LEU A 1 81 ? -8.807 3.045 17.386 1.00 75.88 81 LEU A CA 1
ATOM 642 C C . LEU A 1 81 ? -10.024 2.194 17.777 1.00 75.88 81 LEU A C 1
ATOM 644 O O . LEU A 1 81 ? -10.926 2.712 18.429 1.00 75.88 81 LEU A O 1
ATOM 648 N N . ALA A 1 82 ? -10.022 0.889 17.491 1.00 72.56 82 ALA A N 1
ATOM 649 C CA . ALA A 1 82 ? -11.076 -0.041 17.907 1.00 72.56 82 ALA A CA 1
ATOM 650 C C . ALA A 1 82 ? -11.288 -0.084 19.433 1.00 72.56 82 ALA A C 1
ATOM 652 O O . ALA A 1 82 ? -12.381 -0.391 19.895 1.00 72.56 82 ALA A O 1
ATOM 653 N N . LYS A 1 83 ? -10.272 0.270 20.234 1.00 72.62 83 LYS A N 1
ATOM 654 C CA . LYS A 1 83 ? -10.405 0.389 21.698 1.00 72.62 83 LYS A CA 1
ATOM 655 C C . LYS A 1 83 ? -11.202 1.622 22.142 1.00 72.62 83 LYS A C 1
ATOM 657 O O . LYS A 1 83 ? -11.639 1.665 23.287 1.00 72.62 83 LYS A O 1
ATOM 662 N N . TYR A 1 84 ? -11.360 2.617 21.269 1.00 70.06 84 TYR A N 1
ATOM 663 C CA . TYR A 1 84 ? -12.003 3.900 21.572 1.00 70.06 84 TYR A CA 1
ATOM 664 C C . TYR A 1 84 ? -13.365 4.087 20.889 1.00 70.06 84 TYR A C 1
ATOM 666 O O . TYR A 1 84 ? -14.103 4.995 21.264 1.00 70.06 84 TYR A O 1
ATOM 674 N N . PHE A 1 85 ? -13.717 3.246 19.914 1.00 70.56 85 PHE A N 1
ATOM 675 C CA . PHE A 1 85 ? -14.997 3.307 19.207 1.00 70.56 85 PHE A CA 1
ATOM 676 C C . PHE A 1 85 ? -15.864 2.087 19.525 1.00 70.56 85 PHE A C 1
ATOM 678 O O . PHE A 1 85 ? -15.358 0.981 19.696 1.00 70.56 85 PHE A O 1
ATOM 685 N N . SER A 1 86 ? -17.187 2.273 19.586 1.00 68.81 86 SER A N 1
ATOM 686 C CA . SER A 1 86 ? -18.105 1.135 19.669 1.00 68.81 86 SER A CA 1
ATOM 687 C C . SER A 1 86 ? -18.019 0.290 18.383 1.00 68.81 86 SER A C 1
ATOM 689 O O . SER A 1 86 ? -17.744 0.848 17.313 1.00 68.81 86 SER A O 1
ATOM 691 N N . PRO A 1 87 ? -18.294 -1.030 18.440 1.00 66.31 87 PRO A N 1
ATOM 692 C CA . PRO A 1 87 ? -18.210 -1.914 17.271 1.00 66.31 87 PRO A CA 1
ATOM 693 C C . PRO A 1 87 ? -18.997 -1.400 16.055 1.00 66.31 87 PRO A C 1
ATOM 695 O O . PRO A 1 87 ? -18.513 -1.437 14.932 1.00 66.31 87 PRO A O 1
ATOM 698 N N . GLN A 1 88 ? -20.169 -0.802 16.297 1.00 63.00 88 GLN A N 1
ATOM 699 C CA . GLN A 1 88 ? -21.035 -0.236 15.257 1.00 63.00 88 GLN A CA 1
ATOM 700 C C . GLN A 1 88 ? -20.380 0.928 14.492 1.00 63.00 88 GLN A C 1
ATOM 702 O O . GLN A 1 88 ? -20.576 1.062 13.286 1.00 63.00 88 GLN A O 1
ATOM 707 N N . VAL A 1 89 ? -19.601 1.777 15.174 1.00 67.56 89 VAL A N 1
ATOM 708 C CA . VAL A 1 89 ? -18.896 2.907 14.546 1.00 67.56 89 VAL A CA 1
ATOM 709 C C . VAL A 1 89 ? -17.670 2.412 13.780 1.00 67.56 89 VAL A C 1
ATOM 711 O O . VAL A 1 89 ? -17.415 2.892 12.679 1.00 67.56 89 VAL A O 1
ATOM 714 N N . TYR A 1 90 ? -16.954 1.422 14.320 1.00 70.69 90 TYR A N 1
ATOM 715 C CA . TYR A 1 90 ? -15.831 0.774 13.641 1.00 70.69 90 TYR A CA 1
ATOM 716 C C . TYR A 1 90 ? -16.275 0.160 12.304 1.00 70.69 90 TYR A C 1
ATOM 718 O O . TYR A 1 90 ? -15.774 0.554 11.251 1.00 70.69 90 TYR A O 1
ATOM 726 N N . ASP A 1 91 ? -17.291 -0.706 12.322 1.00 68.19 91 ASP A N 1
ATOM 727 C CA . ASP A 1 91 ? -17.789 -1.379 11.116 1.00 68.19 91 ASP A CA 1
ATOM 728 C C . ASP A 1 91 ? -18.282 -0.380 10.057 1.00 68.19 91 ASP A C 1
ATOM 730 O O . ASP A 1 91 ? -18.045 -0.559 8.863 1.00 68.19 91 ASP A O 1
ATOM 734 N N . SER A 1 92 ? -18.893 0.728 10.484 1.00 65.75 92 SER A N 1
ATOM 735 C CA . SER A 1 92 ? -19.375 1.781 9.578 1.00 65.75 92 SER A CA 1
ATOM 736 C C . SER A 1 92 ? -18.238 2.592 8.932 1.00 65.75 92 SER A C 1
ATOM 738 O O . SER A 1 92 ? -18.371 3.039 7.795 1.00 65.75 92 SER A O 1
ATOM 740 N N . ILE A 1 93 ? -17.116 2.805 9.636 1.00 71.75 93 ILE A N 1
ATOM 741 C CA . ILE A 1 93 ? -15.953 3.551 9.113 1.00 71.75 93 ILE A CA 1
ATOM 742 C C . ILE A 1 93 ? -15.198 2.705 8.086 1.00 71.75 93 ILE A C 1
ATOM 744 O O . ILE A 1 93 ? -14.806 3.215 7.037 1.00 71.75 93 ILE A O 1
ATOM 748 N N . PHE A 1 94 ? -15.003 1.415 8.373 1.00 69.75 94 PHE A N 1
ATOM 749 C CA . PHE A 1 94 ? -14.177 0.530 7.548 1.00 69.75 94 PHE A CA 1
ATOM 750 C C . PHE A 1 94 ? -14.936 -0.140 6.391 1.00 69.75 94 PHE A C 1
ATOM 752 O O . PHE A 1 94 ? -14.301 -0.542 5.419 1.00 69.75 94 PHE A O 1
ATOM 759 N N . SER A 1 95 ? -16.272 -0.211 6.435 1.00 69.25 95 SER A N 1
ATOM 760 C CA . SER A 1 95 ? -17.105 -0.664 5.302 1.00 69.25 95 SER A CA 1
ATOM 761 C C . SER A 1 95 ? -17.239 0.369 4.176 1.00 69.25 95 SER A C 1
ATOM 763 O O . SER A 1 95 ? -17.705 0.031 3.090 1.00 69.25 95 SER A O 1
ATOM 765 N N . GLY A 1 96 ? -16.825 1.622 4.404 1.00 65.25 96 GLY A N 1
ATOM 766 C CA . GLY A 1 96 ? -16.949 2.701 3.420 1.00 65.25 96 GLY A CA 1
ATOM 767 C C . GLY A 1 96 ? -18.372 3.253 3.259 1.00 65.25 96 GLY A C 1
ATOM 768 O O . GLY A 1 96 ? -18.595 4.085 2.385 1.00 65.25 96 GLY A O 1
ATOM 769 N N . GLU A 1 97 ? -19.326 2.840 4.103 1.00 61.16 97 GLU A N 1
ATOM 770 C CA . GLU A 1 97 ? -20.709 3.349 4.096 1.00 61.16 97 GLU A CA 1
ATOM 771 C C . GLU A 1 97 ? -20.847 4.755 4.710 1.00 61.16 97 GLU A C 1
ATOM 773 O O . GLU A 1 97 ? -21.881 5.411 4.569 1.00 61.16 97 GLU A O 1
ATOM 778 N N . LEU A 1 98 ? -19.799 5.262 5.361 1.00 50.84 98 LEU A N 1
ATOM 779 C CA . LEU A 1 98 ? -19.764 6.600 5.944 1.00 50.84 98 LEU A CA 1
ATOM 780 C C . LEU A 1 98 ? -19.436 7.675 4.889 1.00 50.84 98 LEU A C 1
ATOM 782 O O . LEU A 1 98 ? -18.408 8.347 4.949 1.00 50.84 98 LEU A O 1
ATOM 786 N N . ASP A 1 99 ? -20.374 7.926 3.973 1.00 49.06 99 ASP A N 1
ATOM 787 C CA . ASP A 1 99 ? -20.549 9.279 3.433 1.00 49.06 99 ASP A CA 1
ATOM 788 C C . ASP A 1 99 ? -21.192 10.107 4.557 1.00 49.06 99 ASP A C 1
ATOM 790 O O . ASP A 1 99 ? -22.417 10.188 4.689 1.00 49.06 99 ASP A O 1
ATOM 794 N N . VAL A 1 100 ? -20.361 10.599 5.486 1.00 49.28 100 VAL A N 1
ATOM 795 C CA . VAL A 1 100 ? -20.807 11.235 6.737 1.00 49.28 100 VAL A CA 1
ATOM 796 C C . VAL A 1 100 ? -21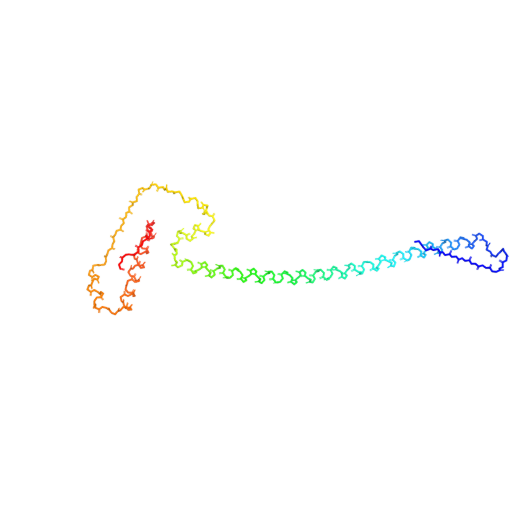.397 12.613 6.457 1.00 49.28 100 VAL A C 1
ATOM 798 O O . VAL A 1 100 ? -20.871 13.651 6.857 1.00 49.28 100 VAL A O 1
ATOM 801 N N . LYS A 1 101 ? -22.563 12.657 5.820 1.00 48.81 101 LYS A N 1
ATOM 802 C CA . LYS A 1 101 ? -23.477 13.776 6.002 1.00 48.81 101 LYS A CA 1
ATOM 803 C C . LYS A 1 101 ? -24.038 13.646 7.409 1.00 48.81 101 LYS A C 1
ATOM 805 O O . LYS A 1 101 ? -25.065 13.004 7.618 1.00 48.81 101 LYS A O 1
ATOM 810 N N . ILE A 1 102 ? -23.344 14.249 8.377 1.00 53.16 102 ILE A N 1
ATOM 811 C CA . ILE A 1 102 ? -23.865 14.494 9.726 1.00 53.16 102 ILE A CA 1
ATOM 812 C C . ILE A 1 102 ? -25.109 15.375 9.566 1.00 53.16 102 ILE A C 1
ATOM 814 O O . ILE A 1 102 ? -25.040 16.601 9.570 1.00 53.16 102 ILE A O 1
ATOM 818 N N . GLN A 1 103 ? -26.259 14.752 9.338 1.00 59.50 103 GLN A N 1
ATOM 819 C CA . GLN A 1 103 ? -27.552 15.412 9.353 1.00 59.50 103 GLN A CA 1
ATOM 820 C C . GLN A 1 103 ? -28.189 15.154 10.707 1.00 59.50 103 GLN A C 1
ATOM 822 O O . GLN A 1 103 ? -28.336 14.008 11.129 1.00 59.50 103 GLN A O 1
ATOM 827 N N . THR A 1 104 ? -28.576 16.226 11.392 1.00 68.12 104 THR A N 1
ATOM 828 C CA . THR A 1 104 ? -29.307 16.141 12.655 1.00 68.12 104 THR A CA 1
ATOM 829 C C . THR A 1 104 ? -30.696 15.571 12.394 1.00 68.12 104 THR A C 1
ATOM 831 O O . THR A 1 104 ? -31.502 16.181 11.692 1.00 68.12 104 THR A O 1
ATOM 834 N N . GLN A 1 105 ? -30.993 14.411 12.977 1.00 74.56 105 GLN A N 1
ATOM 835 C CA . GLN A 1 105 ? -32.291 13.746 12.845 1.00 74.56 105 GLN A CA 1
ATOM 836 C C . GLN A 1 105 ? -32.937 13.630 14.228 1.00 74.56 105 GLN A C 1
ATOM 838 O O . GLN A 1 105 ? -32.304 13.160 15.173 1.00 74.56 105 GLN A O 1
ATOM 843 N N . ARG A 1 106 ? -34.207 14.027 14.363 1.00 79.00 106 ARG A N 1
ATOM 844 C CA . ARG A 1 106 ? -35.001 13.745 15.570 1.00 79.00 106 ARG A CA 1
ATOM 845 C C . ARG A 1 106 ? -35.496 12.302 15.496 1.00 79.00 106 ARG A C 1
ATOM 847 O O . ARG A 1 106 ? -36.221 11.960 14.566 1.00 79.00 106 ARG A O 1
ATOM 854 N N . LYS A 1 107 ? -35.129 11.472 16.472 1.00 80.50 107 LYS A N 1
ATOM 855 C CA . LYS A 1 107 ? -35.602 10.085 16.598 1.00 80.50 107 LYS A CA 1
ATOM 856 C C . LYS A 1 107 ? -36.128 9.840 18.017 1.00 80.50 107 LYS A C 1
ATOM 858 O O . LYS A 1 107 ? -35.547 10.381 18.959 1.00 80.50 107 LYS A O 1
ATOM 863 N N . PRO A 1 108 ? -37.214 9.069 18.191 1.00 82.94 108 PRO A N 1
ATOM 864 C CA . PRO A 1 108 ? -37.624 8.608 19.512 1.00 82.94 108 PRO A CA 1
ATOM 865 C C . PRO A 1 108 ? -36.578 7.617 20.044 1.00 82.94 108 PRO A C 1
ATOM 867 O O . PRO A 1 108 ? -36.219 6.666 19.352 1.00 82.94 108 PRO A O 1
ATOM 870 N N . LEU A 1 109 ? -36.075 7.860 21.255 1.00 87.38 109 LEU A N 1
ATOM 871 C CA . LEU A 1 109 ? -35.044 7.049 21.907 1.00 87.38 109 LEU A CA 1
ATOM 872 C C . LEU A 1 109 ? -35.527 6.606 23.288 1.00 87.38 109 LEU A C 1
ATOM 874 O O . LEU A 1 109 ? -36.196 7.363 23.989 1.00 87.38 109 LEU A O 1
ATOM 878 N N . THR A 1 110 ? -35.151 5.391 23.679 1.00 85.81 110 THR A N 1
ATOM 879 C CA . THR A 1 110 ? -35.310 4.900 25.052 1.00 85.81 110 THR A CA 1
ATOM 880 C C . THR A 1 110 ? -33.954 4.985 25.735 1.00 85.81 110 THR A C 1
ATOM 882 O O . THR A 1 110 ? -32.989 4.408 25.242 1.00 85.81 110 THR A O 1
ATOM 885 N N . VAL A 1 111 ? -33.877 5.721 26.843 1.00 87.00 111 VAL A N 1
ATOM 886 C CA . VAL A 1 111 ? -32.639 5.902 27.612 1.00 87.00 111 VAL A CA 1
ATOM 887 C C . VAL A 1 111 ? -32.746 5.109 28.907 1.00 87.00 111 VAL A C 1
ATOM 889 O O . VAL A 1 111 ? -33.746 5.211 29.616 1.00 87.00 111 VAL A O 1
ATOM 892 N N . PHE A 1 112 ? -31.718 4.321 29.206 1.00 84.81 112 PHE A N 1
ATOM 893 C CA . PHE A 1 112 ? -31.620 3.522 30.421 1.00 84.81 112 PHE A CA 1
ATOM 894 C C . PHE A 1 112 ? -30.475 4.048 31.287 1.00 84.81 112 PHE A C 1
ATOM 896 O O . PHE A 1 112 ? -29.358 4.211 30.800 1.00 84.81 112 PHE A O 1
ATOM 903 N N . PHE A 1 113 ? -30.760 4.296 32.566 1.00 83.94 113 PHE A N 1
ATOM 904 C CA . PHE A 1 113 ? -29.771 4.692 33.564 1.00 83.94 113 PHE A CA 1
ATOM 905 C C . PHE A 1 113 ? -29.657 3.599 34.620 1.00 83.94 113 PHE A C 1
ATOM 907 O O . PHE A 1 113 ? -30.667 3.087 35.104 1.00 83.94 113 PHE A O 1
ATOM 914 N N . CYS A 1 114 ? -28.424 3.260 34.974 1.00 82.12 114 CYS A N 1
ATOM 915 C CA . CYS A 1 114 ? -28.103 2.255 35.971 1.00 82.12 114 CYS A CA 1
ATOM 916 C C . CYS A 1 114 ? -26.942 2.760 36.822 1.00 82.12 114 CYS A C 1
ATOM 918 O O . CYS A 1 114 ? -26.003 3.338 36.280 1.00 82.12 114 CYS A O 1
ATOM 920 N N . ASP A 1 115 ? -27.020 2.528 38.128 1.00 84.38 115 ASP A N 1
ATOM 921 C CA . ASP A 1 115 ? -25.999 2.910 39.100 1.00 84.38 115 ASP A CA 1
ATOM 922 C C . ASP A 1 115 ? -25.709 1.732 40.043 1.00 84.38 115 ASP A C 1
ATOM 924 O O . ASP A 1 115 ? -26.546 0.841 40.233 1.00 84.38 115 ASP A O 1
ATOM 928 N N . LEU A 1 116 ? -24.508 1.716 40.615 1.00 83.00 116 LEU A N 1
ATOM 929 C CA . LEU A 1 116 ? -24.065 0.728 41.585 1.00 83.00 116 LEU A CA 1
ATOM 930 C C . LEU A 1 116 ? -24.587 1.088 42.976 1.00 83.00 116 LEU A C 1
ATOM 932 O O . LEU A 1 116 ? -24.254 2.118 43.564 1.00 83.00 116 LEU A O 1
ATOM 936 N N . GLN A 1 117 ? -25.376 0.189 43.557 1.00 82.56 117 GLN A N 1
ATOM 937 C CA . GLN A 1 117 ? -25.863 0.369 44.917 1.00 82.56 117 GLN A CA 1
ATOM 938 C C . GLN A 1 117 ? -24.692 0.394 45.914 1.00 82.56 117 GLN A C 1
ATOM 940 O O . GLN A 1 117 ? -23.909 -0.549 45.992 1.00 82.56 117 GLN A O 1
ATOM 945 N N . GLY A 1 118 ? -24.603 1.460 46.715 1.00 79.88 118 GLY A N 1
ATOM 946 C CA . GLY A 1 118 ? -23.571 1.592 47.749 1.00 79.88 118 GLY A CA 1
ATOM 947 C C . GLY A 1 118 ? -22.192 2.009 47.227 1.00 79.88 118 GLY A C 1
ATOM 948 O O . GLY A 1 118 ? -21.214 1.859 47.956 1.00 79.88 118 GLY A O 1
ATOM 949 N N . PHE A 1 119 ? -22.108 2.556 46.009 1.00 82.25 119 PHE A N 1
ATOM 950 C CA . PHE A 1 119 ? -20.854 2.972 45.373 1.00 82.25 119 PHE A CA 1
ATOM 951 C C . PHE A 1 119 ? -19.956 3.832 46.280 1.00 82.25 119 PHE A C 1
ATOM 953 O O . PHE A 1 119 ? -18.789 3.503 46.460 1.00 82.25 119 PHE A O 1
ATOM 960 N N . THR A 1 120 ? -20.509 4.848 46.952 1.00 81.88 120 THR A N 1
ATOM 961 C CA . THR A 1 120 ? -19.758 5.738 47.861 1.00 81.88 120 THR A CA 1
ATOM 962 C C . THR A 1 120 ? -19.046 4.990 48.992 1.00 81.88 120 THR A C 1
ATOM 964 O O . THR A 1 120 ? -17.897 5.274 49.311 1.00 81.88 120 THR A O 1
ATOM 967 N N . GLN A 1 121 ? -19.698 3.991 49.590 1.00 81.12 121 GLN A N 1
ATOM 968 C CA . GLN A 1 121 ? -19.082 3.196 50.661 1.00 81.12 121 GLN A CA 1
ATOM 969 C C . GLN A 1 121 ? -17.997 2.264 50.123 1.00 81.12 121 GLN A C 1
ATOM 971 O O . GLN A 1 121 ? -17.053 1.932 50.838 1.00 81.12 121 GLN A O 1
ATOM 976 N N . LEU A 1 122 ? -18.144 1.825 48.873 1.00 80.00 122 LEU A N 1
ATOM 977 C CA . LEU A 1 122 ? -17.158 1.003 48.193 1.00 80.00 122 LEU A CA 1
ATOM 978 C C . LEU A 1 122 ? -15.886 1.802 47.898 1.00 80.00 122 LEU A C 1
ATOM 980 O O . LEU A 1 122 ? -14.789 1.316 48.165 1.00 80.00 122 LEU A O 1
ATOM 984 N N . THR A 1 123 ? -16.033 3.038 47.411 1.00 82.31 123 THR A N 1
ATOM 985 C CA . THR A 1 123 ? -14.903 3.916 47.073 1.00 82.31 123 THR A CA 1
ATOM 986 C C . THR A 1 123 ? -14.097 4.358 48.289 1.00 82.31 123 THR A C 1
ATOM 988 O O . THR A 1 123 ? -12.917 4.653 48.164 1.00 82.31 123 THR A O 1
ATOM 991 N N . GLU A 1 124 ? -14.715 4.395 49.471 1.00 84.62 124 GLU A N 1
ATOM 992 C CA . GLU A 1 124 ? -14.039 4.746 50.727 1.00 84.62 124 GLU A CA 1
ATOM 993 C C . GLU A 1 124 ? -13.276 3.575 51.367 1.00 84.62 124 GLU A C 1
ATOM 995 O O . GLU A 1 124 ? -12.449 3.793 52.250 1.00 84.62 124 GLU A O 1
ATOM 1000 N N . ARG A 1 125 ? -13.575 2.328 50.978 1.00 84.88 125 ARG A N 1
ATOM 1001 C CA . ARG A 1 125 ? -13.043 1.116 51.631 1.00 84.88 125 ARG A CA 1
ATOM 1002 C C . ARG A 1 125 ? -12.084 0.310 50.768 1.00 84.88 125 ARG A C 1
ATOM 1004 O O . ARG A 1 125 ? -11.343 -0.505 51.311 1.00 84.88 125 ARG A O 1
ATOM 1011 N N . LEU A 1 126 ? -12.161 0.463 49.450 1.00 85.69 126 LEU A N 1
ATOM 1012 C CA . LEU A 1 126 ? -11.347 -0.287 48.504 1.00 85.69 126 LEU A CA 1
ATOM 1013 C C . LEU A 1 126 ? -10.135 0.525 48.070 1.00 85.69 126 LEU A C 1
ATOM 1015 O O . LEU A 1 126 ? -10.237 1.723 47.816 1.00 85.69 126 LEU A O 1
ATOM 1019 N N . GLU A 1 127 ? -9.010 -0.169 47.914 1.00 90.44 127 GLU A N 1
ATOM 1020 C CA . GLU A 1 127 ? -7.852 0.392 47.228 1.00 90.44 127 GLU A CA 1
ATOM 1021 C C . GLU A 1 127 ? -8.207 0.719 45.762 1.00 90.44 127 GLU A C 1
ATOM 1023 O O . GLU A 1 127 ? -8.999 -0.015 45.144 1.00 90.44 127 GLU A O 1
ATOM 1028 N N . PRO A 1 128 ? -7.637 1.792 45.180 1.00 85.81 128 PRO A N 1
ATOM 1029 C CA . PRO A 1 128 ? -7.969 2.257 43.833 1.00 85.81 128 PRO A CA 1
ATOM 1030 C C . PRO A 1 128 ? -7.857 1.181 42.748 1.00 85.81 128 PRO A C 1
ATOM 1032 O O . PRO A 1 128 ? -8.685 1.139 41.835 1.00 85.81 128 PRO A O 1
ATOM 1035 N N . GLU A 1 129 ? -6.870 0.289 42.838 1.00 87.38 129 GLU A N 1
ATOM 1036 C CA . GLU A 1 129 ? -6.658 -0.794 41.875 1.00 87.38 129 GLU A CA 1
ATOM 1037 C C . GLU A 1 129 ? -7.827 -1.787 41.885 1.00 87.38 129 GLU A C 1
ATOM 1039 O O . GLU A 1 129 ? -8.358 -2.135 40.830 1.00 87.38 129 GLU A O 1
ATOM 1044 N N . ILE A 1 130 ? -8.277 -2.183 43.080 1.00 85.81 130 ILE A N 1
ATOM 1045 C CA . ILE A 1 130 ? -9.373 -3.145 43.272 1.00 85.81 130 ILE A CA 1
ATOM 1046 C C . ILE A 1 130 ? -10.703 -2.524 42.839 1.00 85.81 130 ILE A C 1
ATOM 1048 O O . ILE A 1 130 ? -11.523 -3.175 42.190 1.00 85.81 130 ILE A O 1
ATOM 1052 N N . LEU A 1 131 ? -10.916 -1.245 43.164 1.00 85.31 131 LEU A N 1
ATOM 1053 C CA . LEU A 1 131 ? -12.092 -0.504 42.717 1.00 85.31 131 LEU A CA 1
ATOM 1054 C C . LEU A 1 131 ? -12.142 -0.419 41.184 1.00 85.31 131 LEU A C 1
ATOM 1056 O O . LEU A 1 131 ? -13.195 -0.644 40.586 1.00 85.31 131 LEU A O 1
ATOM 1060 N N . THR A 1 132 ? -11.003 -0.132 40.549 1.00 84.00 132 THR A N 1
ATOM 1061 C CA . THR A 1 132 ? -10.893 -0.038 39.087 1.00 84.00 132 THR A CA 1
ATOM 1062 C C . THR A 1 132 ? -11.191 -1.378 38.422 1.00 84.00 132 THR A C 1
ATOM 1064 O O . THR A 1 132 ? -11.924 -1.424 37.432 1.00 84.00 132 THR A O 1
ATOM 1067 N N . GLU A 1 133 ? -10.669 -2.477 38.967 1.00 86.81 133 GLU A N 1
ATOM 1068 C CA . GLU A 1 133 ? -10.924 -3.826 38.458 1.00 86.81 133 GLU A CA 1
ATOM 1069 C C . GLU A 1 133 ? -12.410 -4.197 38.562 1.00 86.81 133 GLU A C 1
ATOM 1071 O O . GLU A 1 133 ? -13.015 -4.619 37.572 1.00 86.81 133 GLU A O 1
ATOM 1076 N N . LEU A 1 134 ? -13.033 -3.942 39.717 1.00 86.19 134 LEU A N 1
ATOM 1077 C CA . LEU A 1 134 ? -14.458 -4.189 39.931 1.00 86.19 134 LEU A CA 1
ATOM 1078 C C . LEU A 1 134 ? -15.333 -3.372 38.972 1.00 86.19 134 LEU A C 1
ATOM 1080 O O . LEU A 1 134 ? -16.260 -3.914 38.364 1.00 86.19 134 LEU A O 1
ATOM 1084 N N . LEU A 1 135 ? -15.041 -2.076 38.819 1.00 85.88 135 LEU A N 1
ATOM 1085 C CA . LEU A 1 135 ? -15.764 -1.206 37.892 1.00 85.88 135 LEU A CA 1
ATOM 1086 C C . LEU A 1 135 ? -15.613 -1.700 36.458 1.00 85.88 135 LEU A C 1
ATOM 1088 O O . LEU A 1 135 ? -16.604 -1.829 35.744 1.00 85.88 135 LEU A O 1
ATOM 1092 N N . THR A 1 136 ? -14.391 -2.041 36.054 1.00 85.56 136 THR A N 1
ATOM 1093 C CA . THR A 1 136 ? -14.115 -2.576 34.718 1.00 85.56 136 THR A CA 1
ATOM 1094 C C . THR A 1 136 ? -14.922 -3.843 34.463 1.00 85.56 136 THR A C 1
ATOM 1096 O O . THR A 1 136 ? -15.550 -3.967 33.410 1.00 85.56 136 THR A O 1
ATOM 1099 N N . GLN A 1 137 ? -14.971 -4.76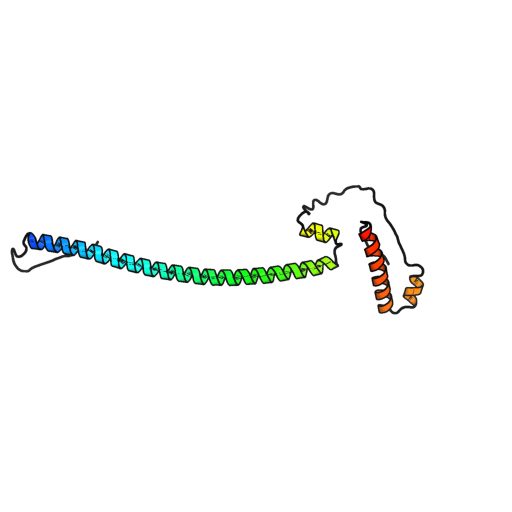3 35.428 1.00 87.50 137 GLN A N 1
ATOM 1100 C CA . GLN A 1 137 ? -15.740 -5.997 35.312 1.00 87.50 137 GLN A CA 1
ATOM 1101 C C . GLN A 1 137 ? -17.246 -5.722 35.196 1.00 87.50 137 GLN A C 1
ATOM 1103 O O . GLN A 1 137 ? -17.894 -6.226 34.276 1.00 87.50 137 GLN A O 1
ATOM 1108 N N . TYR A 1 138 ? -17.800 -4.892 36.082 1.00 87.31 138 TYR A N 1
ATOM 1109 C CA . TYR A 1 138 ? -19.219 -4.537 36.067 1.00 87.31 138 TYR A CA 1
ATOM 1110 C C . TYR A 1 138 ? -19.628 -3.856 34.756 1.00 87.31 138 TYR A C 1
ATOM 1112 O O . TYR A 1 138 ? -20.567 -4.298 34.088 1.00 87.31 138 TYR A O 1
ATOM 1120 N N . LEU A 1 139 ? -18.894 -2.816 34.350 1.00 86.38 139 LEU A N 1
ATOM 1121 C CA . LEU A 1 139 ? -19.164 -2.084 33.116 1.00 86.38 139 LEU A CA 1
ATOM 1122 C C . LEU A 1 139 ? -19.035 -2.997 31.896 1.00 86.38 139 LEU A C 1
ATOM 1124 O O . LEU A 1 139 ? -19.843 -2.892 30.977 1.00 86.38 139 LEU A O 1
ATOM 1128 N N . THR A 1 140 ? -18.084 -3.934 31.896 1.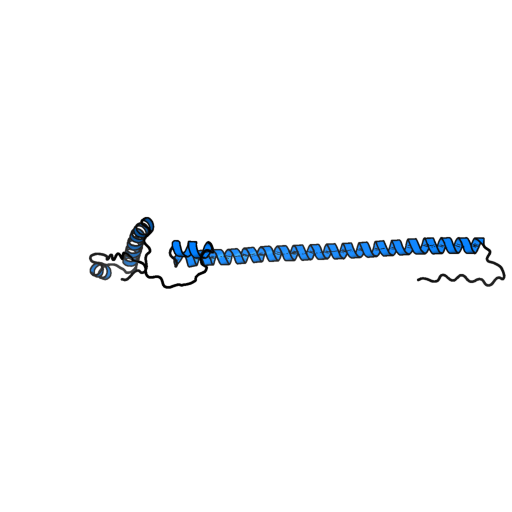00 86.81 140 THR A N 1
ATOM 1129 C CA . THR A 1 140 ? -17.918 -4.912 30.812 1.00 86.81 140 THR A CA 1
ATOM 1130 C C . THR A 1 140 ? -19.134 -5.830 30.684 1.00 86.81 140 THR A C 1
ATOM 1132 O O . THR A 1 140 ? -19.653 -6.004 29.579 1.00 86.81 140 THR A O 1
ATOM 1135 N N . GLU A 1 141 ? -19.626 -6.404 31.784 1.00 89.69 141 GLU A N 1
ATOM 1136 C CA . GLU A 1 141 ? -20.795 -7.294 31.746 1.00 89.69 141 GLU A CA 1
ATOM 1137 C C . GLU A 1 141 ? -22.076 -6.549 31.353 1.00 89.69 141 GLU A C 1
ATOM 1139 O O . GLU A 1 141 ? -22.828 -7.012 30.490 1.00 89.69 141 GLU A O 1
ATOM 1144 N N . MET A 1 142 ? -22.282 -5.344 31.892 1.00 88.12 142 MET A N 1
ATOM 1145 C CA . MET A 1 142 ? -23.404 -4.487 31.497 1.00 88.12 142 MET A CA 1
ATOM 1146 C C . MET A 1 142 ? -23.324 -4.093 30.018 1.00 88.12 142 MET A C 1
ATOM 1148 O O . MET A 1 142 ? -24.337 -4.122 29.315 1.00 88.12 142 MET A O 1
ATOM 1152 N N . SER A 1 143 ? -22.120 -3.803 29.515 1.00 86.88 143 SER A N 1
ATOM 1153 C CA . SER A 1 143 ? -21.904 -3.457 28.107 1.00 86.88 143 SER A CA 1
ATOM 1154 C C . SER A 1 143 ? -22.265 -4.609 27.175 1.00 86.88 143 SER A C 1
ATOM 1156 O O . SER A 1 143 ? -22.949 -4.407 26.171 1.00 86.88 143 SER A O 1
ATOM 1158 N N . LYS A 1 144 ? -21.865 -5.839 27.526 1.00 88.81 144 LYS A N 1
ATOM 1159 C CA . LYS A 1 144 ? -22.222 -7.047 26.768 1.00 88.81 144 LYS A CA 1
ATOM 1160 C C . LYS A 1 144 ? -23.735 -7.236 26.684 1.00 88.81 144 LYS A C 1
ATOM 1162 O O . LYS A 1 144 ? -24.236 -7.618 25.628 1.00 88.81 144 LYS A O 1
ATOM 1167 N N . ILE A 1 145 ? -24.463 -6.978 27.773 1.00 89.44 145 ILE A N 1
ATOM 1168 C CA . ILE A 1 145 ? -25.929 -7.069 27.788 1.00 89.44 145 ILE A CA 1
ATOM 1169 C C . ILE A 1 145 ? -26.535 -5.992 26.883 1.00 89.44 145 ILE A C 1
ATOM 1171 O O . ILE A 1 145 ? -27.354 -6.326 26.030 1.00 89.44 145 ILE A O 1
ATOM 1175 N N . ALA A 1 146 ? -26.115 -4.731 27.017 1.00 87.19 146 ALA A N 1
ATOM 1176 C CA . ALA A 1 146 ? -26.636 -3.629 26.206 1.00 87.19 146 ALA A CA 1
ATOM 1177 C C . ALA A 1 146 ? -26.448 -3.887 24.701 1.00 87.19 146 ALA A C 1
ATOM 1179 O O . ALA A 1 146 ? -27.417 -3.837 23.942 1.00 87.19 146 ALA A O 1
ATOM 1180 N N . ILE A 1 147 ? -25.232 -4.262 24.289 1.00 84.75 147 ILE A N 1
ATOM 1181 C CA . ILE A 1 147 ? -24.897 -4.556 22.887 1.00 84.75 147 ILE A CA 1
ATOM 1182 C C . ILE A 1 147 ? -25.705 -5.749 22.361 1.00 84.75 147 ILE A C 1
ATOM 1184 O O . ILE A 1 147 ? -26.208 -5.698 21.240 1.00 84.75 147 ILE A O 1
ATOM 1188 N N . ARG A 1 148 ? -25.890 -6.807 23.168 1.00 88.56 148 ARG A N 1
ATOM 1189 C CA . ARG A 1 148 ? -26.679 -7.994 22.784 1.00 88.56 148 ARG A CA 1
ATOM 1190 C C . ARG A 1 148 ? -28.116 -7.645 22.390 1.00 88.56 148 ARG A C 1
ATOM 1192 O O . ARG A 1 148 ? -28.674 -8.305 21.521 1.00 88.56 148 ARG A O 1
ATOM 1199 N N . TRP A 1 149 ? -28.700 -6.624 23.010 1.00 87.31 149 TRP A N 1
ATOM 1200 C CA . TRP A 1 149 ? -30.059 -6.156 22.721 1.00 87.31 149 TRP A CA 1
ATOM 1201 C C . TRP A 1 149 ? -30.100 -4.956 21.760 1.00 87.31 149 TRP A C 1
ATOM 1203 O O . TRP A 1 149 ? -31.143 -4.326 21.610 1.00 87.31 149 TRP A O 1
ATOM 1213 N N . GLY A 1 150 ? -28.983 -4.638 21.095 1.00 82.50 150 GLY A N 1
ATOM 1214 C CA . GLY A 1 150 ? -28.896 -3.544 20.124 1.00 82.50 150 GLY A CA 1
ATOM 1215 C C . GLY A 1 150 ? -28.823 -2.145 20.744 1.00 82.50 150 GLY A C 1
ATOM 1216 O O . GLY A 1 150 ? -28.997 -1.158 20.035 1.00 82.50 150 GLY A O 1
ATOM 1217 N N . GLY A 1 151 ? -28.575 -2.045 22.052 1.00 85.56 151 GLY A N 1
ATOM 1218 C CA . GLY A 1 151 ? -28.336 -0.779 22.735 1.00 85.56 151 GLY A CA 1
ATOM 1219 C C . GLY A 1 151 ? -26.928 -0.242 22.472 1.00 85.56 151 GLY A C 1
ATOM 1220 O O . GLY A 1 151 ? -25.964 -1.002 22.364 1.00 85.56 151 GLY A O 1
ATOM 1221 N N . THR A 1 152 ? -26.807 1.081 22.414 1.00 79.44 152 THR A N 1
ATOM 1222 C CA . THR A 1 152 ? -25.527 1.790 22.299 1.00 79.44 152 THR A CA 1
ATOM 1223 C C . THR A 1 152 ? -25.225 2.492 23.617 1.00 79.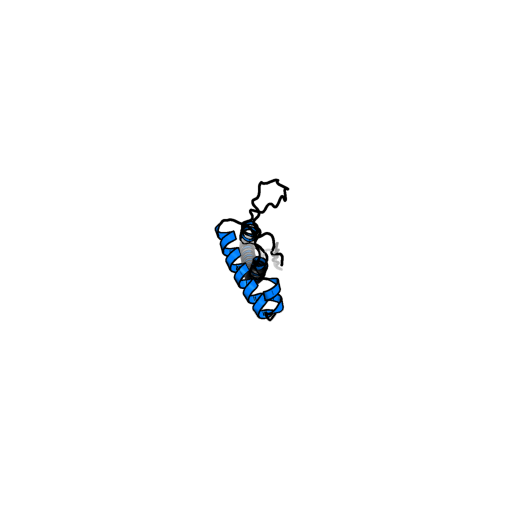44 152 THR A C 1
ATOM 1225 O O . THR A 1 152 ? -26.110 3.085 24.233 1.00 79.44 152 THR A O 1
ATOM 1228 N N . ILE A 1 153 ? -23.973 2.424 24.057 1.00 83.25 153 ILE A N 1
ATOM 1229 C CA . ILE A 1 153 ? -23.511 3.073 25.284 1.00 83.25 153 ILE A CA 1
ATOM 1230 C C . ILE A 1 153 ? -22.998 4.455 24.901 1.00 83.25 153 ILE A C 1
ATOM 1232 O O . ILE A 1 153 ? -22.044 4.558 24.135 1.00 83.25 153 ILE A O 1
ATOM 1236 N N . ASP A 1 154 ? -23.652 5.499 25.405 1.00 77.12 154 ASP A N 1
ATOM 1237 C CA . ASP A 1 154 ? -23.263 6.886 25.136 1.00 77.12 154 ASP A CA 1
ATOM 1238 C C . ASP A 1 154 ? -22.049 7.291 25.981 1.00 77.12 154 ASP A C 1
ATOM 1240 O O . ASP A 1 154 ? -21.029 7.738 25.458 1.00 77.12 154 ASP A O 1
ATOM 1244 N N . LYS A 1 155 ? -22.135 7.095 27.304 1.00 76.62 155 LYS A N 1
ATOM 1245 C CA . LYS A 1 155 ? -21.100 7.526 28.244 1.00 76.62 155 LYS A CA 1
ATOM 1246 C C . LYS A 1 155 ? -21.227 6.827 29.600 1.00 76.62 155 LYS A C 1
ATOM 1248 O O . LYS A 1 155 ? -22.333 6.591 30.080 1.00 76.62 155 LYS A O 1
ATOM 1253 N N . PHE A 1 156 ? -20.087 6.578 30.244 1.00 75.19 156 PHE A N 1
ATOM 1254 C CA . PHE A 1 156 ? -20.011 6.222 31.663 1.00 75.19 156 PHE A CA 1
ATOM 1255 C C . PHE A 1 156 ? -19.874 7.493 32.512 1.00 75.19 156 PHE A C 1
ATOM 1257 O O . PHE A 1 156 ? -19.072 8.376 32.196 1.00 75.19 156 PHE A O 1
ATOM 1264 N N . ILE A 1 157 ? -20.690 7.616 33.558 1.00 68.25 157 ILE A N 1
ATOM 1265 C CA . ILE A 1 157 ? -20.712 8.772 34.461 1.00 68.25 157 ILE A CA 1
ATOM 1266 C C . ILE A 1 157 ? -20.610 8.234 35.889 1.00 68.25 157 ILE A C 1
ATOM 1268 O O . ILE A 1 157 ? -21.512 7.517 36.312 1.00 68.25 157 ILE A O 1
ATOM 1272 N N . GLY A 1 158 ? -19.528 8.572 36.595 1.00 62.59 158 GLY A N 1
ATOM 1273 C CA . GLY A 1 158 ? -19.234 8.103 37.953 1.00 62.59 158 GLY A CA 1
ATOM 1274 C C . GLY A 1 158 ? -17.756 8.217 38.272 1.00 62.59 158 GLY A C 1
ATOM 1275 O O . GLY A 1 158 ? -16.959 7.852 37.380 1.00 62.59 158 GLY A O 1
#

Sequence (158 aa):
MGVFSVESEKVNIFDKSDELIIKILANQTANALQNAKLYQLEQQRLQELDKAHAELADLNTNLEKKVEDRTKELVALSEKLAKYFSPQVYDSIFSGELDVKIQTQRKPLTVFFCDLQGFTQLTERLEPEILTELLTQYLTEMSKIAIRWGGTIDKFIG

Secondary structure (DSSP, 8-state):
--------SSTT---HHHHHHHHHHHHHHHHHHHHHHHHHHHHHHHHHHHHHHHHHHHHHHHHHHHHHHHHHHHHHHHHHHHTTS-HHHHHHHHTS--------------------TTHHHHHHHS-HHHHHHHHHHHHHHHHHHHHHTT--------

Radius of gyration: 43.33 Å; Cα contacts (8 Å, |Δi|>4): 19; chains: 1; bounding box: 85×24×122 Å